Protein AF-A0A7S3X4Q6-F1 (afdb_monomer)

Mean predicted aligned error: 13.42 Å

Foldseek 3Di:
DDDDDDDDDDPPPPPPDPPPPPPPPPPDPPPFFKDFAALVQKDFPDDDPVQLVVQLVVVQVVCVVPDPDHRDCPDVVRCPDSDGFFTKIAGCDQDDGVVRNGRHRWIWTFHFAQDDPVPPDPSPPDDNGRTMTGTDDD

Secondary structure (DSSP, 8-state):
----------------PPP-------------EEEEE-GGGEEEEE--HHHHHHHHHHHHHHHHHH-SS---TT-TT----S--TT-EEEE-S---BTTBS--TT-EEEEEEE----SS--GGGS--S--EEEEEPP-

Radius of gyration: 27.62 Å; Cα contacts (8 Å, |Δi|>4): 198; chains: 1; bounding box: 41×80×83 Å

pLDDT: mean 76.18, std 21.0, range [36.94, 97.88]

Solvent-accessible surface area (backbone atoms only — not comparable to full-atom values): 8716 Å² total; per-residue (Å²): 134,92,85,85,89,88,81,88,78,87,79,80,79,77,79,77,73,77,82,83,78,78,83,67,84,67,72,71,83,72,84,56,52,74,38,70,32,34,70,86,30,45,41,86,73,48,76,56,70,66,42,50,50,53,49,50,52,51,48,40,56,50,35,61,74,76,39,102,55,84,69,54,82,76,38,103,76,25,80,79,56,96,64,49,47,64,26,28,30,31,26,72,32,90,39,67,43,94,92,36,77,58,40,47,77,39,44,27,33,28,71,42,58,64,54,72,82,85,71,83,48,89,56,53,69,82,57,83,41,35,35,28,31,37,29,60,84,133

Organism: Emiliania huxleyi (NCBI:txid2903)

Nearest PDB structures (foldseek):
  8yr5-assembly1_L  TM=4.582E-01  e=6.664E+00  Escherichia coli str. K-12 substr. MG1655
  8yr5-assembly1_H  TM=4.584E-01  e=8.066E+00  Escherichia coli str. K-12 substr. MG1655
  8yr5-assembly1_J  TM=4.586E-01  e=8.066E+00  Escherichia coli str. K-12 substr. MG1655
  8yr6-assembly1_A  TM=4.598E-01  e=8.595E+00  Escherichia coli str. K-12 substr. MG1655
  7nqh-assembly1_Af  TM=2.861E-01  e=4.269E+00  Sus scrofa

Sequence (138 aa):
PMLPIFALTSAFVLNAAPPLHCSGRGAAPTLRVKGYFASRDVRLVSRRAEDVAAFQERERIRWDVVYDEDYYAFHPKGLGLEFYPGDRVEVVGDVKVKEIENARGRTGVVTHYEFDDEYESCQTCSTACPVTVELDEA

Structure (mmCIF, N/CA/C/O backbone):
data_AF-A0A7S3X4Q6-F1
#
_entry.id   AF-A0A7S3X4Q6-F1
#
loop_
_atom_site.group_PDB
_atom_site.id
_atom_site.type_symbol
_atom_site.label_atom_id
_atom_site.label_alt_id
_atom_site.label_comp_id
_atom_site.label_asym_id
_atom_site.label_entity_id
_atom_site.label_seq_id
_atom_site.pdbx_PDB_ins_code
_atom_site.Cartn_x
_atom_site.Cartn_y
_atom_site.Cartn_z
_atom_site.occupancy
_atom_site.B_iso_or_equiv
_atom_site.auth_seq_id
_atom_site.auth_comp_id
_atom_site.auth_asym_id
_atom_site.auth_atom_id
_atom_site.pdbx_PDB_model_num
ATOM 1 N N . PRO A 1 1 ? -10.640 62.667 -65.822 1.00 41.69 1 PRO A N 1
ATOM 2 C CA . PRO A 1 1 ? -10.296 63.722 -64.841 1.00 41.69 1 PRO A CA 1
ATOM 3 C C . PRO A 1 1 ? -10.189 63.160 -63.409 1.00 41.69 1 PRO A C 1
ATOM 5 O O . PRO A 1 1 ? -11.183 62.718 -62.848 1.00 41.69 1 PRO A O 1
ATOM 8 N N . MET A 1 2 ? -8.945 63.114 -62.907 1.00 36.94 2 MET A N 1
ATOM 9 C CA . MET A 1 2 ? -8.479 63.331 -61.514 1.00 36.94 2 MET A CA 1
ATOM 10 C C . MET A 1 2 ? -9.562 63.847 -60.538 1.00 36.94 2 MET A C 1
ATOM 12 O O . MET A 1 2 ? -10.278 64.761 -60.931 1.00 36.94 2 MET A O 1
ATOM 16 N N . LEU A 1 3 ? -9.778 63.414 -59.284 1.00 43.56 3 LEU A N 1
ATOM 17 C CA . LEU A 1 3 ? -9.037 62.852 -58.116 1.00 43.56 3 LEU A CA 1
ATOM 18 C C . LEU A 1 3 ? -10.140 62.512 -57.037 1.00 43.56 3 LEU A C 1
ATOM 20 O O . LEU A 1 3 ? -11.304 62.756 -57.359 1.00 43.56 3 LEU A O 1
ATOM 24 N N . PRO A 1 4 ? -9.910 62.111 -55.754 1.00 48.50 4 PRO A N 1
ATOM 25 C CA . PRO A 1 4 ? -8.741 61.571 -55.046 1.00 48.50 4 PRO A CA 1
ATOM 26 C C . PRO A 1 4 ? -9.018 60.298 -54.189 1.00 48.50 4 PRO A C 1
ATOM 28 O O . PRO A 1 4 ? -10.138 59.831 -53.999 1.00 48.50 4 PRO A O 1
ATOM 31 N N . ILE A 1 5 ? -7.915 59.790 -53.637 1.00 53.19 5 ILE A N 1
ATOM 32 C CA . ILE A 1 5 ? -7.749 58.818 -52.546 1.00 53.19 5 ILE A CA 1
ATOM 33 C C . ILE A 1 5 ? -8.064 59.481 -51.187 1.00 53.19 5 ILE A C 1
ATOM 35 O O . ILE A 1 5 ? -7.760 60.659 -51.033 1.00 53.19 5 ILE A O 1
ATOM 39 N N . PHE A 1 6 ? -8.609 58.713 -50.228 1.00 39.03 6 PHE A N 1
ATOM 40 C CA . PHE A 1 6 ? -8.268 58.628 -48.783 1.00 39.03 6 PHE A CA 1
ATOM 41 C C . PHE A 1 6 ? -9.504 58.314 -47.922 1.00 39.03 6 PHE A C 1
ATOM 43 O O . PHE A 1 6 ? -10.391 59.147 -47.788 1.00 39.03 6 PHE A O 1
ATOM 50 N N . ALA A 1 7 ? -9.515 57.147 -47.270 1.00 42.75 7 ALA A N 1
ATOM 51 C CA . ALA A 1 7 ? -9.525 57.049 -45.805 1.00 42.75 7 ALA A CA 1
ATOM 52 C C . ALA A 1 7 ? -9.577 55.575 -45.373 1.00 42.75 7 ALA A C 1
ATOM 54 O O . ALA A 1 7 ? -10.513 54.841 -45.682 1.00 42.75 7 ALA A O 1
ATOM 55 N N . LEU A 1 8 ? -8.535 55.174 -44.643 1.00 49.09 8 LEU A N 1
ATOM 56 C CA . LEU A 1 8 ? -8.494 53.988 -43.802 1.00 49.09 8 LEU A CA 1
ATOM 57 C C . LEU A 1 8 ? -9.580 54.068 -42.724 1.00 49.09 8 LEU A C 1
ATOM 59 O O . LEU A 1 8 ? -9.667 55.084 -42.040 1.00 49.09 8 LEU A O 1
ATOM 63 N N . THR A 1 9 ? -10.215 52.938 -42.428 1.00 46.69 9 THR A N 1
ATOM 64 C CA . THR A 1 9 ? -10.469 52.530 -41.040 1.00 46.69 9 THR A CA 1
ATOM 65 C C . THR A 1 9 ? -10.340 51.012 -40.933 1.00 46.69 9 THR A C 1
ATOM 67 O O . THR A 1 9 ? -11.198 50.250 -41.369 1.00 46.69 9 THR A O 1
ATOM 70 N N . SER A 1 10 ? -9.225 50.563 -40.350 1.00 47.28 10 SER A N 1
A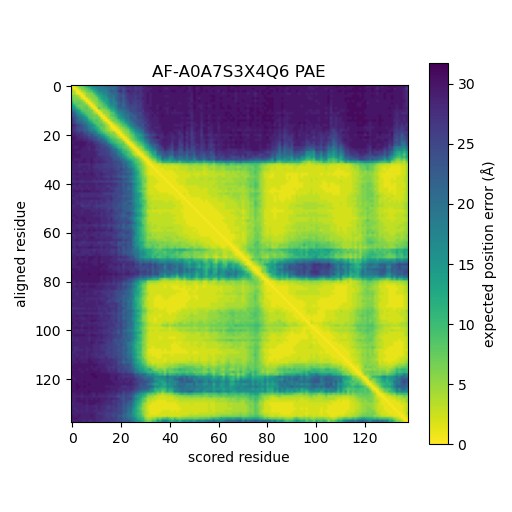TOM 71 C CA . SER A 1 10 ? -9.086 49.205 -39.825 1.00 47.28 10 SER A CA 1
ATOM 72 C C . SER A 1 10 ? -10.138 48.987 -38.743 1.00 47.28 10 SER A C 1
ATOM 74 O O . SER A 1 10 ? -10.022 49.536 -37.648 1.00 47.28 10 SER A O 1
ATOM 76 N N . ALA A 1 11 ? -11.144 48.164 -39.023 1.00 44.12 11 ALA A N 1
ATOM 77 C CA . ALA A 1 11 ? -11.966 47.569 -37.982 1.00 44.12 11 ALA A CA 1
ATOM 78 C C . ALA A 1 11 ? -11.208 46.359 -37.418 1.00 44.12 11 ALA A C 1
ATOM 80 O O . ALA A 1 11 ? -11.170 45.284 -38.014 1.00 44.12 11 ALA A O 1
ATOM 81 N N . PHE A 1 12 ? -10.550 46.568 -36.280 1.00 40.78 12 PHE A N 1
ATOM 82 C CA . PHE A 1 12 ? -9.968 45.512 -35.461 1.00 40.78 12 PHE A CA 1
ATOM 83 C C . PHE A 1 12 ? -11.129 44.700 -34.871 1.00 40.78 12 PHE A C 1
ATOM 85 O O . PHE A 1 12 ? -11.777 45.128 -33.917 1.00 40.78 12 PHE A O 1
ATOM 92 N N . VAL A 1 13 ? -11.446 43.549 -35.464 1.00 44.88 13 VAL A N 1
ATOM 93 C CA . VAL A 1 13 ? -12.380 42.599 -34.851 1.00 44.88 13 VAL A CA 1
ATOM 94 C C . VAL A 1 13 ? -11.626 41.910 -33.717 1.00 44.88 13 VAL A C 1
ATOM 96 O O . VAL A 1 13 ? -10.898 40.943 -33.935 1.00 44.88 13 VAL A O 1
ATOM 99 N N . LEU A 1 14 ? -11.765 42.435 -32.496 1.00 40.91 14 LEU A N 1
ATOM 100 C CA . LEU A 1 14 ? -11.452 41.677 -31.289 1.00 40.91 14 LEU A CA 1
ATOM 101 C C . LEU A 1 14 ? -12.424 40.495 -31.227 1.00 40.91 14 LEU A C 1
ATOM 103 O O . LEU A 1 14 ? -13.588 40.651 -30.863 1.00 40.91 14 LEU A O 1
ATOM 107 N N . ASN A 1 15 ? -11.939 39.308 -31.584 1.00 40.44 15 ASN A N 1
ATOM 108 C CA . ASN A 1 15 ? -12.589 38.060 -31.213 1.00 40.44 15 ASN A CA 1
ATOM 109 C C . ASN A 1 15 ? -12.498 37.944 -29.685 1.00 40.44 15 ASN A C 1
ATOM 111 O O . ASN A 1 15 ? -11.475 37.531 -29.139 1.00 40.44 15 ASN A O 1
ATOM 115 N N . ALA A 1 16 ? -13.544 38.381 -28.988 1.00 45.62 16 ALA A N 1
ATOM 116 C CA . ALA A 1 16 ? -13.708 38.100 -27.574 1.00 45.62 16 ALA A CA 1
ATOM 117 C C . ALA A 1 16 ? -13.913 36.587 -27.428 1.00 45.62 16 ALA A C 1
ATOM 119 O O . ALA A 1 16 ? -14.958 36.052 -27.798 1.00 45.62 16 ALA A O 1
ATOM 120 N N . ALA A 1 17 ? -12.888 35.891 -26.933 1.00 52.69 17 ALA A N 1
ATOM 121 C CA . ALA A 1 17 ? -13.027 34.509 -26.507 1.00 52.69 17 ALA A CA 1
ATOM 122 C C . ALA A 1 17 ? -14.146 34.428 -25.449 1.00 52.69 17 ALA A C 1
ATOM 124 O O . ALA A 1 17 ? -14.204 35.291 -24.565 1.00 52.69 17 ALA A O 1
ATOM 125 N N . PRO A 1 18 ? -15.050 33.436 -25.522 1.00 51.31 18 PRO A N 1
ATOM 126 C CA . PRO A 1 18 ? -16.089 33.282 -24.517 1.00 51.31 18 PRO A CA 1
ATOM 127 C C . PRO A 1 18 ? -15.443 33.050 -23.143 1.00 51.31 18 PRO A C 1
ATOM 129 O O . PRO A 1 18 ? -14.401 32.391 -23.063 1.00 51.31 18 PRO A O 1
ATOM 132 N N . PRO A 1 19 ? -16.032 33.568 -22.051 1.00 43.81 19 PRO A N 1
ATOM 133 C CA . PRO A 1 19 ? -15.507 33.320 -20.721 1.00 43.81 19 PRO A CA 1
ATOM 134 C C . PRO A 1 19 ? -15.555 31.815 -20.450 1.00 43.81 19 PRO A C 1
ATOM 136 O O . PRO A 1 19 ? -16.626 31.203 -20.465 1.00 43.81 19 PRO A O 1
ATOM 139 N N . LEU A 1 20 ? -14.380 31.227 -20.214 1.00 45.62 20 LEU A N 1
ATOM 140 C CA . LEU A 1 20 ? -14.230 29.876 -19.692 1.00 45.62 20 LEU A CA 1
ATOM 141 C C . LEU A 1 20 ? -15.025 29.784 -18.390 1.00 45.62 20 LEU A C 1
ATOM 143 O O . LEU A 1 20 ? -14.621 30.286 -17.342 1.00 45.62 20 LEU A O 1
ATOM 147 N N . HIS A 1 21 ? -16.192 29.156 -18.476 1.00 39.88 21 HIS A N 1
ATOM 148 C CA . HIS A 1 21 ? -16.970 28.759 -17.321 1.00 39.88 21 HIS A CA 1
ATOM 149 C C . HIS A 1 21 ? -16.225 27.592 -16.667 1.00 39.88 21 HIS A C 1
ATOM 151 O O . HIS A 1 21 ? -16.453 26.427 -16.987 1.00 39.88 21 HIS A O 1
ATOM 157 N N . CYS A 1 22 ? -15.299 27.896 -15.758 1.00 42.81 22 CYS A N 1
ATOM 158 C CA . CYS A 1 22 ? -14.711 26.902 -14.870 1.00 42.81 22 CYS A CA 1
ATOM 159 C C . CYS A 1 22 ? -15.777 26.453 -13.860 1.00 42.81 22 CYS A C 1
ATOM 161 O O . CYS A 1 22 ? -15.728 26.801 -12.686 1.00 42.81 22 CYS A O 1
ATOM 163 N N . SER A 1 23 ? -16.746 25.645 -14.299 1.00 50.56 23 SER A N 1
ATOM 164 C CA . SER A 1 23 ? -17.520 24.774 -13.405 1.00 50.56 23 SER A CA 1
ATOM 165 C C . SER A 1 23 ? -16.671 23.563 -13.019 1.00 50.56 23 SER A C 1
ATOM 167 O O . SER A 1 23 ? -17.044 22.413 -13.222 1.00 50.56 23 SER A O 1
ATOM 169 N N . GLY A 1 24 ? -15.495 23.834 -12.459 1.00 41.44 24 GLY A N 1
ATOM 170 C CA . GLY A 1 24 ? -14.741 22.859 -11.700 1.00 41.44 24 GLY A CA 1
ATOM 171 C C . GLY A 1 24 ? -15.217 22.949 -10.263 1.00 41.44 24 GLY A C 1
ATOM 172 O O . GLY A 1 24 ? -14.678 23.729 -9.485 1.00 41.44 24 GLY A O 1
ATOM 173 N N . ARG A 1 25 ? -16.206 22.133 -9.889 1.00 45.75 25 ARG A N 1
ATOM 174 C CA . ARG A 1 25 ? -16.321 21.671 -8.500 1.00 45.75 25 ARG A CA 1
ATOM 175 C C . ARG A 1 25 ? -15.101 20.789 -8.229 1.00 45.75 25 ARG A C 1
ATOM 177 O O . ARG A 1 25 ? -15.194 19.569 -8.194 1.00 45.75 25 ARG A O 1
ATOM 184 N N . GLY A 1 26 ? -13.934 21.416 -8.110 1.00 44.00 26 GLY A N 1
ATOM 185 C CA . GLY A 1 26 ? -12.813 20.823 -7.415 1.00 44.00 26 GLY A CA 1
ATOM 186 C C . GLY A 1 26 ? -13.246 20.766 -5.967 1.00 44.00 26 GLY A C 1
ATOM 187 O O . GLY A 1 26 ? -13.242 21.788 -5.284 1.00 44.00 26 GLY A O 1
ATOM 188 N N . ALA A 1 27 ? -13.720 19.599 -5.532 1.00 44.03 27 ALA A N 1
ATOM 189 C CA . ALA A 1 27 ? -13.760 19.305 -4.114 1.00 44.03 27 ALA A CA 1
ATOM 190 C C . ALA A 1 27 ? -12.376 19.677 -3.570 1.00 44.03 27 ALA A C 1
ATOM 192 O O . ALA A 1 27 ? -11.361 19.209 -4.094 1.00 44.03 27 ALA A O 1
ATOM 193 N N . ALA A 1 28 ? -12.333 20.590 -2.597 1.00 43.09 28 ALA A N 1
ATOM 194 C CA . ALA A 1 28 ? -11.115 20.817 -1.837 1.00 43.09 28 ALA A CA 1
ATOM 195 C C . ALA A 1 28 ? -10.605 19.442 -1.376 1.00 43.09 28 ALA A C 1
ATOM 197 O O . ALA A 1 28 ? -11.449 18.595 -1.068 1.00 43.09 28 ALA A O 1
ATOM 198 N N . PRO A 1 29 ? -9.286 19.176 -1.379 1.00 48.41 29 PRO A N 1
ATOM 199 C CA . PRO A 1 29 ? -8.768 17.902 -0.916 1.00 48.41 29 PRO A CA 1
ATOM 200 C C . PRO A 1 29 ? -9.213 17.710 0.532 1.00 48.41 29 PRO A C 1
ATOM 202 O O . PRO A 1 29 ? -8.670 18.299 1.462 1.00 48.41 29 PRO A O 1
ATOM 205 N N . THR A 1 30 ? -10.260 16.911 0.677 1.00 55.62 30 THR A N 1
ATOM 206 C CA . THR A 1 30 ? -10.692 16.232 1.885 1.00 55.62 30 THR A CA 1
ATOM 207 C C . THR A 1 30 ? -9.443 15.690 2.562 1.00 55.62 30 THR A C 1
ATOM 209 O O . THR A 1 30 ? -8.680 14.962 1.913 1.00 55.62 30 THR A O 1
ATOM 212 N N . LEU A 1 31 ? -9.156 16.135 3.789 1.00 57.31 31 LEU A N 1
ATOM 213 C CA . LEU A 1 31 ? -7.915 15.820 4.500 1.00 57.31 31 LEU A CA 1
ATOM 214 C C . LEU A 1 31 ? -7.909 14.322 4.823 1.00 57.31 31 LEU A C 1
ATOM 216 O O . LEU A 1 31 ? -8.356 13.89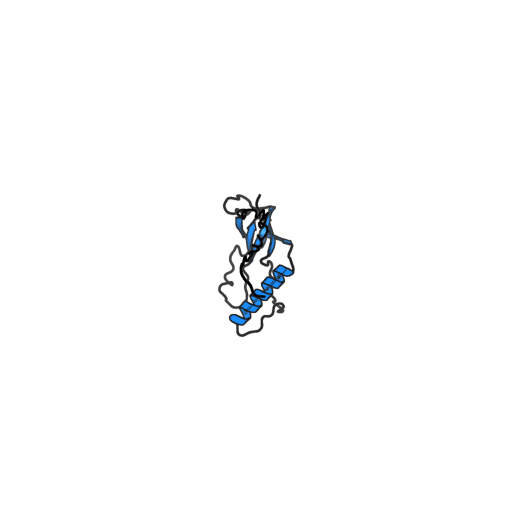4 5.884 1.00 57.31 31 LEU A O 1
ATOM 220 N N . ARG A 1 32 ? -7.403 13.511 3.889 1.00 82.81 32 ARG A N 1
ATOM 221 C CA . ARG A 1 32 ? -7.269 12.064 4.065 1.00 82.81 32 ARG A CA 1
ATOM 222 C C . ARG A 1 32 ? -6.319 11.781 5.226 1.00 82.81 32 ARG A C 1
ATOM 224 O O . ARG A 1 32 ? -5.222 12.341 5.317 1.00 82.81 32 ARG A O 1
ATOM 231 N N . VAL A 1 33 ? -6.730 10.895 6.128 1.00 91.56 33 VAL A N 1
ATOM 232 C CA . VAL A 1 33 ? -5.912 10.512 7.281 1.00 91.56 33 VAL A CA 1
ATOM 233 C C . VAL A 1 33 ? -4.941 9.416 6.854 1.00 91.56 33 VAL A C 1
ATOM 235 O O . VAL A 1 33 ? -5.335 8.284 6.589 1.00 91.56 33 VAL A O 1
ATOM 238 N N . LYS A 1 34 ? -3.650 9.752 6.805 1.00 94.75 34 LYS A N 1
ATOM 239 C CA . LYS A 1 34 ? -2.569 8.783 6.578 1.00 94.75 34 LYS A CA 1
ATOM 240 C C . LYS A 1 34 ? -2.317 7.934 7.830 1.00 94.75 34 LYS A C 1
ATOM 242 O O . LYS A 1 34 ? -2.045 8.500 8.894 1.00 94.75 34 LYS A O 1
ATOM 247 N N . GLY A 1 35 ? -2.369 6.611 7.684 1.00 94.56 35 GLY A N 1
ATOM 248 C CA . GLY A 1 35 ? -2.052 5.620 8.714 1.00 94.56 35 GLY A CA 1
ATOM 249 C C . GLY A 1 35 ? -1.013 4.595 8.249 1.00 94.56 35 GLY A C 1
ATOM 250 O O . GLY A 1 35 ? -0.807 4.413 7.048 1.00 94.56 35 GLY A O 1
ATOM 251 N N . TYR A 1 36 ? -0.373 3.941 9.218 1.00 95.31 36 TYR A N 1
ATOM 252 C CA . TYR A 1 36 ? 0.641 2.903 9.020 1.00 95.31 36 TYR A CA 1
ATOM 253 C C . TYR A 1 36 ? 0.143 1.611 9.661 1.00 95.31 36 TYR A C 1
ATOM 255 O O . TYR A 1 36 ? -0.251 1.623 10.828 1.00 95.31 36 TYR A O 1
ATOM 263 N N . PHE A 1 37 ? 0.148 0.521 8.904 1.00 95.75 37 PHE A N 1
ATOM 264 C CA . PHE A 1 37 ? -0.516 -0.728 9.261 1.00 95.75 37 PHE A CA 1
ATOM 265 C C . PHE A 1 37 ? 0.421 -1.913 9.057 1.00 95.75 37 PHE A C 1
ATOM 267 O O . PHE A 1 37 ? 1.209 -1.939 8.105 1.00 95.75 37 PHE A O 1
ATOM 274 N N . ALA A 1 38 ? 0.307 -2.919 9.925 1.00 95.38 38 ALA A N 1
ATOM 275 C CA . ALA A 1 38 ? 0.856 -4.230 9.615 1.00 95.38 38 ALA A CA 1
ATOM 276 C C . ALA A 1 38 ? 0.054 -4.852 8.462 1.00 95.38 38 ALA A C 1
ATOM 278 O O . ALA A 1 38 ? -1.151 -4.614 8.357 1.00 95.38 38 ALA A O 1
ATOM 279 N N . SER A 1 39 ? 0.673 -5.713 7.646 1.00 94.25 39 SER A N 1
ATOM 280 C CA . SER A 1 39 ? -0.036 -6.424 6.566 1.00 94.25 39 SER A CA 1
ATOM 281 C C . SER A 1 39 ? -1.306 -7.131 7.052 1.00 94.25 39 SER A C 1
ATOM 283 O O . SER A 1 39 ? -2.343 -7.074 6.405 1.00 94.25 39 SER A O 1
ATOM 285 N N . ARG A 1 40 ? -1.261 -7.731 8.250 1.00 95.44 40 ARG A N 1
ATOM 286 C CA . ARG A 1 40 ? -2.401 -8.439 8.860 1.00 95.44 40 ARG A CA 1
ATOM 287 C C . ARG A 1 40 ? -3.5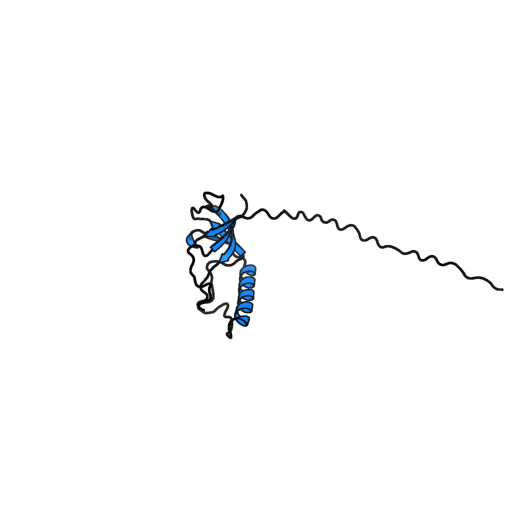77 -7.540 9.262 1.00 95.44 40 ARG A C 1
ATOM 289 O O . ARG A 1 40 ? -4.666 -8.053 9.500 1.00 95.44 40 ARG A O 1
ATOM 296 N N . ASP A 1 41 ? -3.353 -6.234 9.399 1.00 97.19 41 ASP A N 1
ATOM 297 C CA . ASP A 1 41 ? -4.374 -5.289 9.857 1.00 97.19 41 ASP A CA 1
ATOM 298 C C . ASP A 1 41 ? -5.214 -4.749 8.696 1.00 97.19 41 ASP A C 1
ATOM 300 O O . ASP A 1 41 ? -6.222 -4.081 8.933 1.00 97.19 41 ASP A O 1
ATOM 304 N N . VAL A 1 42 ? -4.832 -5.047 7.451 1.00 97.31 42 VAL A N 1
ATOM 305 C CA . VAL A 1 42 ? -5.492 -4.577 6.233 1.00 97.31 42 VAL A CA 1
ATOM 306 C C . VAL A 1 42 ? -5.833 -5.737 5.304 1.00 97.31 42 VAL A C 1
ATOM 308 O O . VAL A 1 42 ? -5.131 -6.738 5.220 1.00 97.31 42 VAL A O 1
ATOM 311 N N . ARG A 1 43 ? -6.939 -5.599 4.578 1.00 97.88 43 ARG A N 1
ATOM 312 C CA . ARG A 1 43 ? -7.403 -6.575 3.593 1.00 97.88 43 ARG A CA 1
ATOM 313 C C . ARG A 1 43 ? -7.600 -5.901 2.247 1.00 97.88 43 ARG A C 1
ATOM 315 O O . ARG A 1 43 ? -8.269 -4.873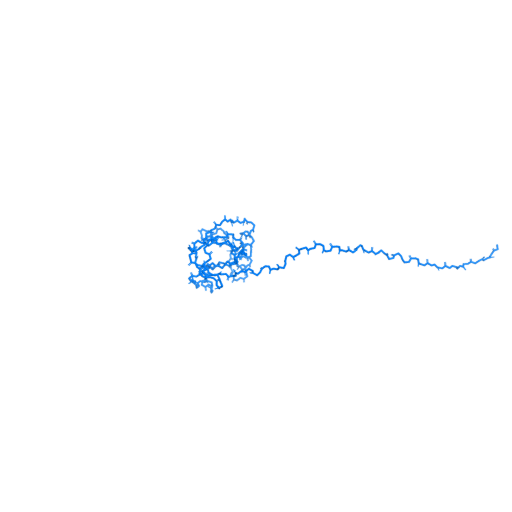 2.171 1.00 97.88 43 ARG A O 1
ATOM 322 N N . LEU A 1 44 ? -7.072 -6.507 1.185 1.00 97.62 44 LEU A N 1
ATOM 323 C CA . LEU A 1 44 ? -7.306 -6.059 -0.186 1.00 97.62 44 LEU A CA 1
ATOM 324 C C . LEU A 1 44 ? -8.799 -6.148 -0.537 1.00 97.62 44 LEU A C 1
ATOM 326 O O . LEU A 1 44 ? -9.411 -7.209 -0.434 1.00 97.62 44 LEU A O 1
ATOM 330 N N . VAL A 1 45 ? -9.364 -5.025 -0.972 1.00 97.44 45 VAL A N 1
ATOM 331 C CA . VAL A 1 45 ? -10.743 -4.906 -1.466 1.00 97.44 45 VAL A CA 1
ATOM 332 C C . VAL A 1 45 ? -10.755 -4.941 -2.988 1.00 97.44 45 VAL A C 1
ATOM 334 O O . VAL A 1 45 ? -11.540 -5.669 -3.590 1.00 97.44 45 VAL A O 1
ATOM 337 N N . SER A 1 46 ? -9.886 -4.157 -3.629 1.00 97.06 46 SER A N 1
ATOM 338 C CA . SER A 1 46 ? -9.775 -4.150 -5.087 1.00 97.06 46 SER A CA 1
ATOM 339 C C . SER A 1 46 ? -8.398 -3.697 -5.548 1.00 97.06 46 SER A C 1
ATOM 341 O O . SER A 1 46 ? -7.840 -2.758 -4.981 1.00 97.06 46 SER A O 1
ATOM 343 N N . ARG A 1 47 ? -7.928 -4.295 -6.643 1.00 96.06 47 ARG A N 1
ATOM 344 C CA . ARG A 1 47 ? -6.679 -3.964 -7.331 1.00 96.06 47 ARG A CA 1
ATOM 345 C C . ARG A 1 47 ? -6.971 -3.594 -8.776 1.00 96.06 47 ARG A C 1
ATOM 347 O O . ARG A 1 47 ? -7.710 -4.308 -9.455 1.00 96.06 47 ARG A O 1
ATOM 354 N N . ARG A 1 48 ? -6.391 -2.495 -9.253 1.00 94.25 48 ARG A N 1
ATOM 355 C CA . ARG A 1 48 ? -6.483 -2.088 -10.660 1.00 94.25 48 ARG A CA 1
ATOM 356 C C . ARG A 1 48 ? -5.223 -2.522 -11.391 1.00 94.25 48 ARG A C 1
ATOM 358 O O . ARG A 1 48 ? -4.119 -2.229 -10.946 1.00 94.25 48 ARG A O 1
ATOM 365 N N . ALA A 1 49 ? -5.389 -3.197 -12.525 1.00 92.56 49 ALA A N 1
ATOM 366 C CA . ALA A 1 49 ? -4.259 -3.654 -13.334 1.00 92.56 49 ALA A CA 1
ATOM 367 C C . ALA A 1 49 ? -3.389 -2.485 -13.833 1.00 92.56 49 ALA A C 1
ATOM 369 O O . ALA A 1 49 ? -2.174 -2.623 -13.922 1.00 92.56 49 ALA A O 1
ATOM 370 N N . GLU A 1 50 ? -4.008 -1.333 -14.103 1.00 92.56 50 GLU A N 1
ATOM 371 C CA . GLU A 1 50 ? -3.326 -0.111 -14.545 1.00 92.56 50 GLU A CA 1
ATOM 372 C C . GLU A 1 50 ? -2.359 0.433 -13.485 1.00 92.56 50 GLU A C 1
ATOM 374 O O . GLU A 1 50 ? -1.225 0.769 -13.817 1.00 92.56 50 GLU A O 1
ATOM 379 N N . ASP A 1 51 ? -2.764 0.450 -12.211 1.00 90.06 51 ASP A N 1
ATOM 380 C CA . ASP A 1 51 ? -1.924 0.941 -11.109 1.00 90.06 51 ASP A CA 1
ATOM 381 C C . ASP A 1 51 ? -0.722 0.012 -10.875 1.00 90.06 51 ASP A C 1
ATOM 383 O O . ASP A 1 51 ? 0.404 0.475 -10.679 1.00 90.06 51 ASP A O 1
ATOM 387 N N . VAL A 1 52 ? -0.934 -1.307 -10.982 1.00 90.62 52 VAL A N 1
ATOM 388 C CA . VAL A 1 52 ? 0.156 -2.293 -10.917 1.00 90.62 52 VAL A CA 1
ATOM 389 C C . VAL A 1 52 ? 1.117 -2.118 -12.089 1.00 90.62 52 VAL A C 1
ATOM 391 O O . VAL A 1 52 ? 2.324 -2.075 -11.878 1.00 90.62 52 VAL A O 1
ATOM 394 N N . ALA A 1 53 ? 0.610 -1.980 -13.316 1.00 90.00 53 ALA A N 1
ATOM 395 C CA . ALA A 1 53 ? 1.451 -1.775 -14.493 1.00 90.00 53 ALA A CA 1
ATOM 396 C C . ALA A 1 53 ? 2.265 -0.474 -14.392 1.00 90.00 53 ALA A C 1
ATOM 398 O O . ALA A 1 53 ? 3.457 -0.471 -14.692 1.00 90.00 53 ALA A O 1
ATOM 399 N N . ALA A 1 54 ? 1.653 0.610 -13.908 1.00 90.31 54 ALA A N 1
ATOM 400 C CA . ALA A 1 54 ? 2.337 1.880 -13.681 1.00 90.31 54 ALA A CA 1
ATOM 401 C C . ALA A 1 54 ? 3.420 1.777 -12.595 1.00 90.31 54 ALA A C 1
ATOM 403 O O . ALA A 1 54 ? 4.495 2.363 -12.740 1.00 90.31 54 ALA A O 1
ATOM 404 N N . 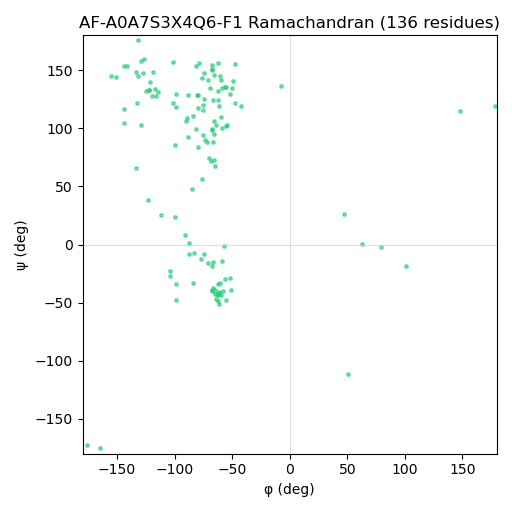PHE A 1 55 ? 3.166 1.024 -11.518 1.00 89.25 55 PHE A N 1
ATOM 405 C CA . PHE A 1 55 ? 4.175 0.724 -10.501 1.00 89.25 55 PHE A CA 1
ATOM 406 C C . PHE A 1 55 ? 5.357 -0.046 -11.099 1.00 89.25 55 PHE A C 1
ATOM 408 O O . PHE A 1 55 ? 6.498 0.372 -10.931 1.00 89.25 55 PHE A O 1
ATOM 415 N N . GLN A 1 56 ? 5.076 -1.130 -11.823 1.00 87.25 56 GLN A N 1
ATOM 416 C CA . GLN A 1 56 ? 6.091 -1.995 -12.428 1.00 87.25 56 GLN A CA 1
ATOM 417 C C . GLN A 1 56 ? 6.947 -1.230 -13.443 1.00 87.25 56 GLN A C 1
ATOM 419 O O . GLN A 1 56 ? 8.163 -1.371 -13.444 1.00 87.25 56 GLN A O 1
ATOM 424 N N . GLU A 1 57 ? 6.346 -0.362 -14.261 1.00 89.56 57 GLU A N 1
ATOM 425 C CA . GLU A 1 57 ? 7.102 0.461 -15.211 1.00 89.56 57 GLU A CA 1
ATOM 426 C C . GLU A 1 57 ? 7.988 1.493 -14.504 1.00 89.56 57 GLU A C 1
ATOM 428 O O . GLU A 1 57 ? 9.138 1.698 -14.890 1.00 89.56 57 GLU A O 1
ATOM 433 N N . ARG A 1 58 ? 7.493 2.122 -13.430 1.00 88.00 58 ARG A N 1
ATOM 434 C CA . ARG A 1 58 ? 8.315 3.033 -12.625 1.00 88.00 58 ARG A CA 1
ATOM 435 C C . ARG A 1 58 ? 9.496 2.302 -11.987 1.00 88.00 58 ARG A C 1
ATOM 437 O O . ARG A 1 58 ? 10.605 2.832 -12.006 1.00 88.00 58 ARG A O 1
ATOM 444 N N . GLU A 1 59 ? 9.268 1.112 -11.439 1.00 85.38 59 GLU A N 1
ATOM 445 C CA . GLU A 1 59 ? 10.332 0.296 -10.855 1.00 85.38 59 GLU A CA 1
ATOM 446 C C . GLU A 1 59 ? 11.317 -0.197 -11.915 1.00 85.38 59 GLU A C 1
ATOM 448 O O . GLU A 1 59 ? 12.515 -0.139 -11.671 1.00 85.38 59 GLU A O 1
ATOM 453 N N . ARG A 1 60 ? 10.853 -0.558 -13.117 1.00 86.62 60 ARG A N 1
ATOM 454 C CA . ARG A 1 60 ? 11.718 -0.883 -14.259 1.00 86.62 60 ARG A CA 1
ATOM 455 C C . ARG A 1 60 ? 12.683 0.254 -14.581 1.00 86.62 60 ARG A C 1
ATOM 457 O O . ARG A 1 60 ? 13.876 0.020 -14.737 1.00 86.62 60 ARG A O 1
ATOM 464 N N . ILE A 1 61 ? 12.168 1.482 -14.664 1.00 88.00 61 ILE A N 1
ATOM 465 C CA . ILE A 1 61 ? 12.977 2.679 -14.929 1.00 88.00 61 ILE A CA 1
ATOM 466 C C . ILE A 1 61 ? 13.951 2.945 -13.774 1.00 88.00 61 ILE A C 1
ATOM 468 O O . ILE A 1 61 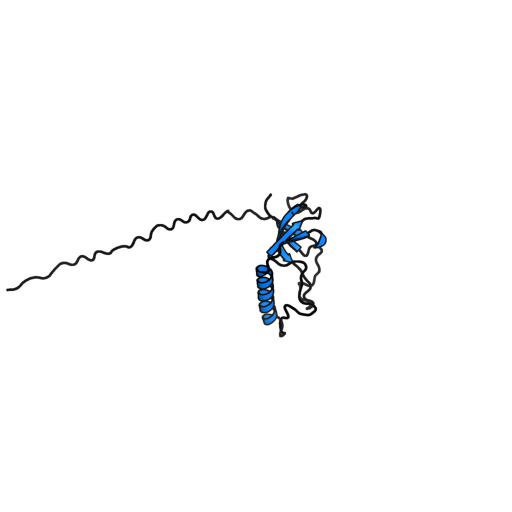? 15.109 3.264 -14.017 1.00 88.00 61 ILE A O 1
ATOM 472 N N . ARG A 1 62 ? 13.508 2.816 -12.514 1.00 85.69 62 ARG A N 1
ATOM 473 C CA . ARG A 1 62 ? 14.392 2.961 -11.345 1.00 85.69 62 ARG A CA 1
ATOM 474 C C . ARG A 1 62 ? 15.520 1.930 -11.379 1.00 85.69 62 ARG A C 1
ATOM 476 O O . ARG A 1 62 ? 16.659 2.283 -11.095 1.00 85.69 62 ARG A O 1
ATOM 483 N N . TRP A 1 63 ? 15.194 0.684 -11.709 1.00 84.56 63 TRP A N 1
ATOM 484 C CA . TRP A 1 63 ? 16.133 -0.429 -11.746 1.00 84.56 63 TRP A CA 1
ATOM 485 C C . TRP A 1 63 ? 17.234 -0.194 -12.776 1.00 84.56 63 TRP A C 1
ATOM 487 O O . TRP A 1 63 ? 18.397 -0.242 -12.407 1.00 84.56 63 TRP A O 1
ATOM 497 N N . ASP A 1 64 ? 16.863 0.186 -14.001 1.00 85.44 64 ASP A N 1
ATOM 498 C CA . ASP A 1 64 ? 17.782 0.520 -15.105 1.00 85.44 64 ASP A CA 1
ATOM 499 C C . ASP A 1 64 ? 18.784 1.636 -14.747 1.00 85.44 64 ASP A C 1
ATOM 501 O O . ASP A 1 64 ? 19.901 1.684 -15.250 1.00 85.44 64 ASP A O 1
ATOM 505 N N . VAL A 1 65 ? 18.397 2.548 -13.848 1.00 86.31 65 VAL A N 1
ATOM 506 C CA . VAL A 1 65 ? 19.261 3.647 -13.389 1.00 86.31 65 VAL A CA 1
ATOM 507 C C . VAL A 1 65 ? 20.194 3.228 -12.250 1.00 86.31 65 VAL A C 1
ATOM 509 O O . VAL A 1 65 ? 21.283 3.787 -12.114 1.00 86.31 65 VAL A O 1
ATOM 512 N N . VAL A 1 66 ? 19.752 2.316 -11.381 1.00 83.19 66 VAL A N 1
ATOM 513 C CA . VAL A 1 66 ? 20.438 1.992 -10.118 1.00 83.19 66 VAL A CA 1
ATOM 514 C C . VAL A 1 66 ? 21.296 0.733 -10.235 1.00 83.19 66 VAL A C 1
ATOM 516 O O . VAL A 1 66 ? 22.353 0.665 -9.608 1.00 83.19 66 VAL A O 1
ATOM 519 N N . TYR A 1 67 ? 20.865 -0.238 -11.034 1.00 78.19 67 TYR A N 1
ATOM 520 C CA . TYR A 1 67 ? 21.502 -1.538 -11.192 1.00 78.19 67 TYR A CA 1
ATOM 521 C C . TYR A 1 67 ? 21.889 -1.754 -12.657 1.00 78.19 67 TYR A C 1
ATOM 523 O O . TYR A 1 67 ? 21.127 -1.430 -13.561 1.00 78.19 67 TYR A O 1
ATOM 531 N N . ASP A 1 68 ? 23.064 -2.334 -12.895 1.00 80.75 68 ASP A N 1
ATOM 532 C CA . ASP A 1 68 ? 23.546 -2.699 -14.238 1.00 80.75 68 ASP A CA 1
ATOM 533 C C . ASP A 1 68 ? 22.995 -4.080 -14.655 1.00 80.75 68 ASP A C 1
ATOM 535 O O . ASP A 1 68 ? 23.733 -4.991 -15.027 1.00 80.75 68 ASP A O 1
ATOM 539 N N . GLU A 1 69 ? 21.687 -4.277 -14.468 1.00 76.38 69 GLU A N 1
ATOM 540 C CA . GLU A 1 69 ? 20.991 -5.555 -14.645 1.00 76.38 69 GLU A CA 1
ATOM 541 C C . GLU A 1 69 ? 19.583 -5.349 -15.221 1.00 76.38 69 GLU A C 1
ATOM 543 O O . GLU A 1 69 ? 18.939 -4.325 -14.993 1.00 76.38 69 GLU A O 1
ATOM 548 N N . ASP A 1 70 ? 19.064 -6.360 -15.922 1.00 78.19 70 ASP A N 1
ATOM 549 C CA . ASP A 1 70 ? 17.711 -6.320 -16.479 1.00 78.19 70 ASP A CA 1
ATOM 550 C C . ASP A 1 70 ? 16.637 -6.386 -15.381 1.00 78.19 70 ASP A C 1
ATOM 552 O O . ASP A 1 70 ? 16.663 -7.242 -14.494 1.00 78.19 70 ASP A O 1
ATOM 556 N N . TYR A 1 71 ? 15.617 -5.531 -15.487 1.00 72.06 71 TYR A N 1
ATOM 557 C CA . TYR A 1 71 ? 14.449 -5.599 -14.612 1.00 72.06 71 TYR A CA 1
ATOM 558 C C . TYR A 1 71 ? 13.525 -6.757 -14.996 1.00 72.06 71 TYR A C 1
ATOM 560 O O . TYR A 1 71 ? 12.863 -6.743 -16.040 1.00 72.06 71 TYR A O 1
ATOM 568 N N . TYR A 1 72 ? 13.385 -7.727 -14.101 1.00 69.56 72 TYR A N 1
ATOM 569 C CA . TYR A 1 72 ? 12.467 -8.845 -14.279 1.00 69.56 72 TYR A CA 1
ATOM 570 C C . TYR A 1 72 ? 11.162 -8.617 -13.503 1.00 69.56 72 TYR A C 1
ATOM 572 O O . TYR A 1 72 ? 10.977 -9.145 -12.407 1.00 69.56 72 TYR A O 1
ATOM 580 N N . ALA A 1 73 ? 10.205 -7.910 -14.120 1.00 57.25 73 ALA A N 1
ATOM 581 C CA . ALA A 1 73 ? 8.844 -7.715 -13.582 1.00 57.25 73 ALA A CA 1
ATOM 582 C C . ALA A 1 73 ? 8.154 -9.043 -13.182 1.00 57.25 73 ALA A C 1
ATOM 584 O O . ALA A 1 73 ? 7.335 -9.093 -12.266 1.00 57.25 73 ALA A O 1
ATOM 585 N N . PHE A 1 74 ? 8.528 -10.133 -13.867 1.00 49.97 74 PHE A N 1
ATOM 586 C CA . PHE A 1 74 ? 8.062 -11.506 -13.653 1.00 49.97 74 PHE A CA 1
ATOM 587 C C . PHE A 1 74 ? 9.219 -12.473 -13.375 1.00 49.97 74 PHE A C 1
ATOM 589 O O . PHE A 1 74 ? 9.213 -13.603 -13.868 1.00 49.97 74 PHE A O 1
ATOM 596 N N . HIS A 1 75 ? 10.238 -12.049 -12.621 1.00 48.31 75 HIS A N 1
ATOM 597 C CA . HIS A 1 75 ? 11.232 -12.984 -12.085 1.00 48.31 75 HIS A CA 1
ATOM 598 C C . HIS A 1 75 ? 10.495 -14.199 -11.449 1.00 48.31 75 HIS A C 1
ATOM 600 O O . HIS A 1 75 ? 9.346 -14.063 -11.022 1.00 48.31 75 HIS A O 1
ATOM 606 N N . PRO A 1 76 ? 11.075 -15.404 -11.317 1.00 43.78 76 PRO A N 1
ATOM 607 C CA . PRO A 1 76 ? 10.470 -16.452 -10.479 1.00 43.78 76 PRO A CA 1
ATOM 608 C C . PRO A 1 76 ? 10.292 -16.008 -9.009 1.00 43.78 76 PRO A C 1
ATOM 610 O O . PRO A 1 76 ? 9.540 -16.631 -8.264 1.00 43.78 76 PRO A O 1
ATOM 613 N N . LYS A 1 77 ? 10.945 -14.899 -8.625 1.00 47.88 77 LYS A N 1
ATOM 614 C CA . LYS A 1 77 ? 10.709 -14.093 -7.416 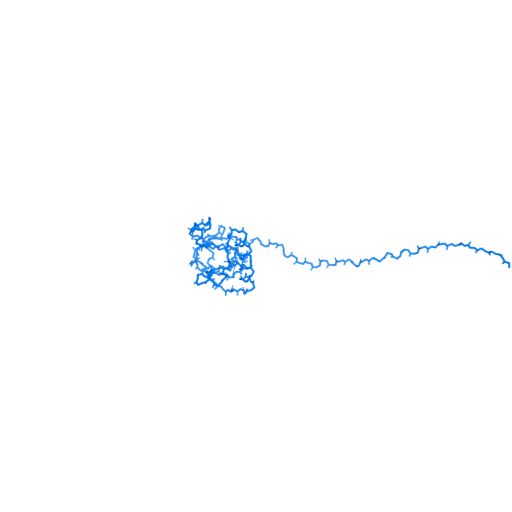1.00 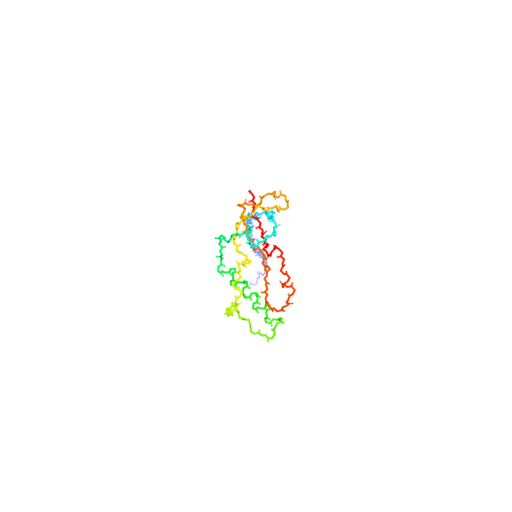47.88 77 LYS A CA 1
ATOM 615 C C . LYS A 1 77 ? 10.134 -12.699 -7.722 1.00 47.88 77 LYS A C 1
ATOM 617 O O . LYS A 1 77 ? 10.396 -11.744 -7.000 1.00 47.88 77 LYS A O 1
ATOM 622 N N . GLY A 1 78 ? 9.454 -12.558 -8.857 1.00 45.31 78 GLY A N 1
ATOM 623 C CA . GLY A 1 78 ? 8.859 -11.316 -9.330 1.00 45.31 78 GLY A CA 1
ATOM 624 C C . GLY A 1 78 ? 8.050 -10.769 -8.183 1.00 45.31 78 GLY A C 1
ATOM 625 O O . GLY A 1 78 ? 7.406 -11.561 -7.494 1.00 45.31 78 GLY A O 1
ATOM 626 N N . LEU A 1 79 ? 8.183 -9.470 -7.926 1.00 59.44 79 LEU A N 1
ATOM 627 C CA . LEU A 1 79 ? 7.621 -8.779 -6.773 1.00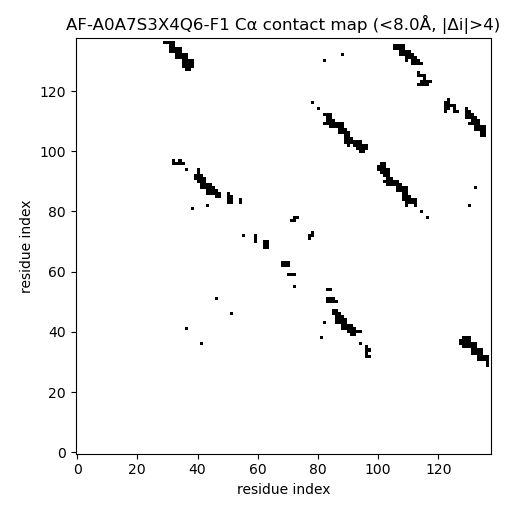 59.44 79 LEU A CA 1
ATOM 628 C C . LEU A 1 79 ? 6.090 -8.821 -6.868 1.00 59.44 79 LEU A C 1
ATOM 630 O O . LEU A 1 79 ? 5.436 -7.818 -7.145 1.00 59.44 79 LEU A O 1
ATOM 634 N N . GLY A 1 80 ? 5.506 -10.008 -6.726 1.00 69.31 80 GLY A N 1
ATOM 635 C CA . GLY A 1 80 ? 4.114 -10.297 -6.466 1.00 69.31 80 GLY A CA 1
ATOM 636 C C . GLY A 1 80 ? 3.877 -9.818 -5.057 1.00 69.31 80 GLY A C 1
ATOM 637 O O . GLY A 1 80 ? 3.820 -10.605 -4.116 1.00 69.31 80 GLY A O 1
ATOM 638 N N . LEU A 1 81 ? 3.865 -8.495 -4.934 1.00 82.31 81 LEU A N 1
ATOM 639 C CA . LEU A 1 81 ? 3.737 -7.817 -3.674 1.00 82.31 81 LEU A CA 1
ATOM 640 C C . LEU A 1 81 ? 2.357 -8.124 -3.124 1.00 82.31 81 LEU A C 1
ATOM 642 O O . LEU A 1 81 ? 1.360 -8.234 -3.854 1.00 82.31 81 LEU A O 1
ATOM 646 N N . GLU A 1 82 ? 2.308 -8.220 -1.805 1.00 88.06 82 GLU A N 1
ATOM 647 C CA . GLU A 1 82 ? 1.046 -8.318 -1.096 1.00 88.06 82 GLU A CA 1
ATOM 648 C C . GLU A 1 82 ? 0.169 -7.101 -1.425 1.00 88.06 82 GLU A C 1
ATOM 650 O O . GLU A 1 82 ? -1.014 -7.259 -1.736 1.00 88.06 82 GLU A O 1
ATOM 655 N N . PHE A 1 83 ? 0.783 -5.912 -1.500 1.00 92.38 83 PHE A N 1
ATOM 656 C CA . PHE A 1 83 ? 0.129 -4.652 -1.841 1.00 92.38 83 PHE A CA 1
ATOM 657 C C . PHE A 1 83 ? 0.911 -3.842 -2.879 1.00 92.38 83 PHE A C 1
ATOM 659 O O . PHE A 1 83 ? 2.139 -3.826 -2.888 1.00 92.38 83 PHE A O 1
ATOM 666 N N . TYR A 1 84 ? 0.180 -3.098 -3.706 1.00 93.12 84 TYR A N 1
ATOM 667 C CA . TYR A 1 84 ? 0.720 -2.077 -4.599 1.00 93.12 84 TYR A CA 1
ATOM 668 C C . TYR A 1 84 ? 0.130 -0.706 -4.256 1.00 93.12 84 TYR A C 1
ATOM 670 O O . TYR A 1 84 ? -1.034 -0.619 -3.854 1.00 93.12 84 TYR A O 1
ATOM 678 N N . PRO A 1 85 ? 0.879 0.392 -4.460 1.00 93.50 85 PRO A N 1
ATOM 679 C CA . PRO A 1 85 ? 0.293 1.726 -4.463 1.00 93.50 85 PRO A CA 1
ATOM 680 C C . PRO A 1 85 ? -0.904 1.798 -5.425 1.00 93.50 85 PRO A C 1
ATOM 682 O O . PRO A 1 85 ? -0.793 1.385 -6.576 1.00 93.50 85 PRO A O 1
ATOM 685 N N . GLY A 1 86 ? -2.039 2.309 -4.947 1.00 94.88 86 GLY A N 1
ATOM 686 C CA . GLY A 1 86 ? -3.319 2.319 -5.667 1.00 94.88 86 GLY A CA 1
ATOM 687 C C . GLY A 1 86 ? -4.301 1.224 -5.233 1.00 94.88 86 GLY A C 1
ATOM 688 O O . GLY A 1 86 ? -5.508 1.378 -5.439 1.00 94.88 86 GLY A O 1
ATOM 689 N N . ASP A 1 87 ? -3.836 0.165 -4.557 1.00 96.62 87 ASP A N 1
ATOM 690 C CA . ASP A 1 87 ? -4.725 -0.863 -4.009 1.00 96.62 87 ASP A CA 1
ATOM 691 C C . ASP A 1 87 ? -5.734 -0.252 -3.032 1.00 96.62 87 ASP A C 1
ATOM 693 O O . ASP A 1 87 ? -5.393 0.536 -2.145 1.00 96.62 87 ASP A O 1
ATOM 697 N N . ARG A 1 88 ? -7.000 -0.650 -3.171 1.00 97.62 88 ARG A N 1
ATOM 698 C CA . ARG A 1 88 ? -8.045 -0.312 -2.203 1.00 97.62 88 ARG A CA 1
ATOM 699 C C . ARG A 1 88 ? -8.061 -1.370 -1.125 1.00 97.62 88 ARG A C 1
ATOM 701 O O . ARG A 1 88 ? -8.175 -2.556 -1.435 1.00 97.62 88 ARG A O 1
ATOM 708 N N . VAL A 1 89 ? -8.005 -0.937 0.124 1.00 97.81 89 VAL A N 1
ATOM 709 C CA . VAL A 1 89 ? -7.959 -1.824 1.286 1.00 97.81 89 VAL A CA 1
ATOM 710 C C . VAL A 1 89 ? -9.009 -1.439 2.318 1.00 97.81 89 VAL A C 1
ATOM 712 O O . VAL A 1 89 ? -9.477 -0.301 2.355 1.00 97.81 89 VAL A O 1
ATOM 715 N N . GLU A 1 90 ? -9.365 -2.402 3.157 1.00 97.62 90 GLU A N 1
ATOM 716 C CA . GLU A 1 90 ? -10.182 -2.229 4.352 1.00 97.62 90 GLU A CA 1
ATOM 717 C C . GLU A 1 90 ? -9.346 -2.596 5.578 1.00 97.62 90 GLU A C 1
ATOM 719 O O . GLU A 1 90 ? -8.676 -3.630 5.590 1.00 97.62 90 GLU A O 1
ATOM 724 N N . VAL A 1 91 ? -9.389 -1.768 6.617 1.00 97.44 91 VAL A N 1
ATOM 725 C CA . VAL A 1 91 ? -8.743 -2.052 7.898 1.00 97.44 91 VAL A CA 1
ATOM 726 C C . VAL A 1 91 ? -9.579 -3.087 8.651 1.00 97.44 91 VAL A C 1
ATOM 728 O O . VAL A 1 91 ? -10.741 -2.849 8.974 1.00 97.44 91 VAL A O 1
ATOM 731 N N . VAL A 1 92 ? -8.995 -4.239 8.956 1.00 97.75 92 VAL A N 1
ATOM 732 C CA . VAL A 1 92 ? -9.647 -5.334 9.694 1.00 97.75 92 VAL A CA 1
ATOM 733 C C . VAL A 1 92 ? -9.180 -5.429 11.147 1.00 97.75 92 VAL A C 1
ATOM 735 O O . VAL A 1 92 ? -9.911 -5.967 11.981 1.00 97.75 92 VAL A O 1
ATOM 738 N N . GLY A 1 93 ? -7.991 -4.900 11.450 1.00 95.12 93 GLY A N 1
ATOM 739 C CA . GLY A 1 93 ? -7.428 -4.851 12.797 1.00 95.12 93 GLY A CA 1
ATOM 740 C C . GLY A 1 93 ? -7.978 -3.694 13.634 1.00 95.12 93 GLY A C 1
ATOM 741 O O . GLY A 1 93 ? -8.370 -2.653 13.106 1.00 95.12 93 GLY A O 1
ATOM 742 N N . ASP A 1 94 ? -7.973 -3.859 14.956 1.00 96.69 94 ASP A N 1
ATOM 743 C CA . ASP A 1 94 ? -8.300 -2.789 15.904 1.00 96.69 94 ASP A CA 1
ATOM 744 C C . ASP A 1 94 ? -7.079 -1.865 16.077 1.00 96.69 94 ASP A C 1
ATOM 746 O O . ASP A 1 94 ? -6.261 -2.043 16.980 1.00 96.69 94 ASP A O 1
ATOM 750 N N . VAL A 1 95 ? -6.927 -0.900 15.163 1.00 94.62 95 VAL A N 1
ATOM 751 C CA . VAL A 1 95 ? -5.755 -0.008 15.082 1.00 94.62 95 VAL A CA 1
ATOM 752 C C . VAL A 1 95 ? -6.159 1.441 15.340 1.00 94.62 95 VAL A C 1
ATOM 754 O O . VAL A 1 95 ? -7.050 1.973 14.677 1.00 94.62 95 VAL A O 1
ATOM 757 N N . LYS A 1 96 ? -5.467 2.110 16.268 1.00 94.69 96 LYS A N 1
ATOM 758 C CA . LYS A 1 96 ? -5.591 3.556 16.485 1.00 94.69 96 LYS A CA 1
ATOM 759 C C . LYS A 1 96 ? -4.763 4.320 15.453 1.00 94.69 96 LYS A C 1
ATOM 761 O O . LYS A 1 96 ? -3.566 4.079 15.319 1.00 94.69 96 LYS A O 1
ATOM 766 N N . VAL A 1 97 ? -5.373 5.284 14.767 1.00 92.69 97 VAL A N 1
ATOM 767 C CA . VAL A 1 97 ? -4.718 6.098 13.732 1.00 92.69 97 VAL A CA 1
ATOM 768 C C . VAL A 1 97 ? -4.959 7.575 14.009 1.00 92.69 97 VAL A C 1
ATOM 770 O O . VAL A 1 97 ? -6.027 8.104 13.714 1.00 92.69 97 VAL A O 1
ATOM 773 N N . LYS A 1 98 ? -3.946 8.267 14.545 1.00 90.12 98 LYS A N 1
ATOM 774 C CA . LYS A 1 98 ? -4.040 9.684 14.943 1.00 90.12 98 LYS A CA 1
ATOM 775 C C . LYS A 1 98 ? -5.268 9.930 15.843 1.00 90.12 98 LYS A C 1
ATOM 777 O O . LYS A 1 98 ? -5.289 9.444 16.969 1.00 90.12 98 LYS A O 1
ATOM 782 N N . GLU A 1 99 ? -6.266 10.659 15.340 1.00 89.75 99 GLU A N 1
ATOM 783 C CA . GLU A 1 99 ? -7.517 11.021 16.025 1.00 89.75 99 GLU A CA 1
ATOM 784 C C . GLU A 1 99 ? -8.597 9.923 15.950 1.00 89.75 99 GLU A C 1
ATOM 786 O O . GLU A 1 99 ? -9.636 10.020 16.596 1.00 89.75 99 GLU A O 1
ATOM 791 N N . ILE A 1 100 ? -8.365 8.860 15.175 1.00 90.69 100 ILE A N 1
ATOM 792 C CA . ILE A 1 100 ? -9.269 7.717 15.051 1.00 90.69 100 ILE A CA 1
ATOM 793 C C . ILE A 1 100 ? -8.877 6.679 16.106 1.00 90.69 100 ILE A C 1
ATOM 795 O O . ILE A 1 100 ? -7.876 5.984 15.944 1.00 90.69 100 ILE A O 1
ATOM 799 N N . GLU A 1 101 ? -9.670 6.547 17.172 1.00 93.31 101 GLU A N 1
ATOM 800 C CA . GLU A 1 101 ? -9.405 5.577 18.252 1.00 93.31 101 GLU A CA 1
ATOM 801 C C . GLU A 1 101 ? -9.438 4.117 17.771 1.00 93.31 101 GLU A C 1
ATOM 803 O O . GLU A 1 101 ? -8.664 3.296 18.257 1.00 93.31 101 GLU A O 1
ATOM 808 N N . ASN A 1 102 ? -10.292 3.798 16.792 1.00 95.00 102 ASN A N 1
ATOM 809 C CA . ASN A 1 102 ? -10.306 2.500 16.121 1.00 95.00 102 ASN A CA 1
ATOM 810 C C . ASN A 1 102 ? -10.654 2.665 14.633 1.00 95.00 102 ASN A C 1
ATOM 812 O O . ASN A 1 102 ? -11.745 3.120 14.285 1.00 95.00 102 ASN A O 1
ATOM 816 N N . ALA A 1 103 ? -9.709 2.311 13.763 1.00 94.88 103 ALA A N 1
ATOM 817 C CA . ALA A 1 103 ? -9.838 2.395 12.314 1.00 94.88 103 ALA A CA 1
ATOM 818 C C . ALA A 1 103 ? -10.459 1.143 11.675 1.00 94.88 103 ALA A C 1
ATOM 820 O O . ALA A 1 103 ? -10.613 1.108 10.459 1.00 94.88 103 ALA A O 1
ATOM 821 N N . ARG A 1 104 ? -10.840 0.123 12.448 1.00 96.88 104 ARG A N 1
ATOM 822 C CA . ARG A 1 104 ? -11.484 -1.084 11.921 1.00 96.88 104 ARG A CA 1
ATOM 823 C C . ARG A 1 104 ? -12.744 -0.760 11.112 1.00 96.88 104 ARG A C 1
ATOM 825 O O . ARG A 1 104 ? -13.576 0.044 11.524 1.00 96.88 104 ARG A O 1
ATOM 832 N N . GLY A 1 105 ? -12.883 -1.409 9.960 1.00 95.75 105 GLY A N 1
ATOM 833 C CA . GLY A 1 105 ? -13.956 -1.202 8.985 1.00 95.75 105 GLY A CA 1
ATOM 834 C C . GLY A 1 105 ? -13.766 0.024 8.088 1.00 95.75 105 GLY A C 1
ATOM 835 O O . GLY A 1 105 ? -14.586 0.264 7.205 1.00 95.75 105 GLY A O 1
ATOM 836 N N . ARG A 1 106 ? -12.705 0.819 8.282 1.00 95.38 106 ARG A N 1
ATOM 837 C CA . ARG A 1 106 ? -12.395 1.946 7.394 1.00 95.38 106 ARG A CA 1
ATOM 838 C C . ARG A 1 106 ? -11.779 1.452 6.096 1.00 95.38 106 ARG A C 1
ATOM 840 O O . ARG A 1 106 ? -10.960 0.535 6.102 1.00 95.38 106 ARG A O 1
ATOM 847 N N . THR A 1 107 ? -12.120 2.112 4.997 1.00 96.50 107 THR A N 1
ATOM 848 C CA . THR A 1 107 ? -11.494 1.884 3.695 1.00 96.50 107 THR A CA 1
ATOM 849 C C . THR A 1 107 ? -10.466 2.958 3.379 1.00 96.50 107 THR A C 1
ATOM 851 O O . THR A 1 107 ? -10.522 4.070 3.903 1.00 96.50 107 THR A O 1
ATOM 854 N N . GLY A 1 108 ? -9.520 2.628 2.508 1.00 95.81 108 GLY A N 1
ATOM 855 C CA . GLY A 1 108 ? -8.517 3.573 2.045 1.00 95.81 108 GLY A CA 1
ATOM 856 C C . GLY A 1 108 ? -7.774 3.096 0.808 1.00 95.81 108 GLY A C 1
ATOM 857 O O . GLY A 1 108 ? -8.102 2.063 0.216 1.00 95.81 108 GLY A O 1
ATOM 858 N N . VAL A 1 109 ? -6.777 3.880 0.410 1.00 97.12 109 VAL A N 1
ATOM 859 C CA . VAL A 1 109 ? -5.872 3.578 -0.705 1.00 97.12 109 VAL A CA 1
ATOM 860 C C . VAL A 1 109 ? -4.466 3.369 -0.162 1.00 97.12 109 VAL A C 1
ATOM 862 O O . VAL A 1 109 ? -3.970 4.200 0.602 1.00 97.12 109 VAL A O 1
ATOM 865 N N . VAL A 1 110 ? -3.806 2.289 -0.572 1.00 96.56 110 VAL A N 1
ATOM 866 C CA . VAL A 1 110 ? -2.380 2.087 -0.305 1.00 96.56 110 VAL A CA 1
ATOM 867 C C . VAL A 1 110 ? -1.594 3.146 -1.073 1.00 96.56 110 VAL A C 1
ATOM 869 O O . VAL A 1 110 ? -1.720 3.269 -2.288 1.00 96.56 110 VAL A O 1
ATOM 872 N N . THR A 1 111 ? -0.774 3.918 -0.370 1.00 95.12 111 THR A N 1
ATOM 873 C CA . THR A 1 111 ? 0.113 4.923 -0.983 1.00 95.12 111 THR A CA 1
ATOM 874 C C . THR A 1 111 ? 1.562 4.465 -1.022 1.00 95.12 111 THR A C 1
ATOM 876 O O . THR A 1 111 ? 2.315 4.878 -1.901 1.00 95.12 111 THR A O 1
ATOM 879 N N . HIS A 1 112 ? 1.949 3.592 -0.095 1.00 91.94 112 HIS A N 1
ATOM 880 C CA . HIS A 1 112 ? 3.275 3.000 -0.036 1.00 91.94 112 HIS A CA 1
ATOM 881 C C . HIS A 1 112 ? 3.194 1.610 0.597 1.00 91.94 112 HIS A C 1
ATOM 883 O O . HIS A 1 112 ? 2.399 1.391 1.514 1.00 91.94 112 HIS A O 1
ATOM 889 N N . TYR A 1 113 ? 4.017 0.695 0.096 1.00 90.25 113 TYR A N 1
ATOM 890 C CA . TYR A 1 113 ? 4.242 -0.617 0.679 1.00 90.25 113 TYR A CA 1
ATOM 891 C C . TYR A 1 113 ? 5.747 -0.846 0.717 1.00 90.25 113 TYR A C 1
ATOM 893 O O . TYR A 1 113 ? 6.405 -0.741 -0.318 1.00 90.25 113 TYR A O 1
ATOM 901 N N . GLU A 1 114 ? 6.271 -1.088 1.910 1.00 86.12 114 GLU A N 1
ATOM 902 C CA . GLU A 1 114 ? 7.663 -1.469 2.107 1.00 86.12 114 GLU A CA 1
ATOM 903 C C . GLU A 1 114 ? 7.811 -2.960 1.800 1.00 86.12 114 GLU A C 1
ATOM 905 O O . GLU A 1 114 ? 7.061 -3.789 2.322 1.00 86.12 114 GLU A O 1
ATOM 910 N N . PHE A 1 115 ? 8.770 -3.300 0.946 1.00 80.56 115 PHE A N 1
ATOM 911 C CA . PHE A 1 115 ? 9.075 -4.674 0.580 1.00 80.56 115 PHE A CA 1
ATOM 912 C C . PHE A 1 115 ? 10.583 -4.853 0.447 1.00 80.56 115 PHE A C 1
ATOM 914 O O . PHE A 1 115 ? 11.317 -3.908 0.163 1.00 80.56 115 PHE A O 1
ATOM 921 N N . ASP A 1 116 ? 11.022 -6.085 0.662 1.00 75.44 116 ASP A N 1
ATOM 922 C CA . ASP A 1 116 ? 12.403 -6.488 0.460 1.00 75.44 116 ASP A CA 1
ATOM 923 C C . ASP A 1 116 ? 12.639 -6.721 -1.039 1.00 75.44 116 ASP A C 1
ATOM 925 O O . ASP A 1 116 ? 11.986 -7.574 -1.647 1.00 75.44 116 ASP A O 1
ATOM 929 N N . ASP A 1 117 ? 13.530 -5.930 -1.637 1.00 71.12 117 ASP A N 1
ATOM 930 C CA . ASP A 1 117 ? 13.964 -6.093 -3.025 1.00 71.12 117 ASP A CA 1
ATOM 931 C C . ASP A 1 117 ? 15.202 -6.997 -3.173 1.00 71.12 117 ASP A C 1
ATOM 933 O O . ASP A 1 117 ? 15.723 -7.129 -4.273 1.00 71.12 117 ASP A O 1
ATOM 937 N N . GLU A 1 118 ? 15.642 -7.649 -2.092 1.00 68.88 118 GLU A N 1
ATOM 938 C CA . GLU A 1 118 ? 16.792 -8.556 -1.952 1.00 68.88 118 GLU A CA 1
ATOM 939 C C . GLU A 1 118 ? 18.173 -7.923 -2.224 1.00 68.88 118 GLU A C 1
ATOM 941 O O . GLU A 1 118 ? 19.191 -8.599 -2.082 1.00 68.88 118 GLU A O 1
ATOM 946 N N . TYR A 1 119 ? 18.245 -6.627 -2.554 1.00 63.41 119 TYR A N 1
ATOM 947 C CA . TYR A 1 119 ? 19.491 -5.936 -2.929 1.00 63.41 119 TYR A CA 1
ATOM 948 C C . TYR A 1 119 ? 20.125 -5.114 -1.797 1.00 63.41 119 TYR A C 1
ATOM 950 O O . TYR A 1 119 ? 20.866 -4.167 -2.065 1.00 63.41 119 TYR A O 1
ATOM 958 N N . GLU A 1 120 ? 19.832 -5.442 -0.531 1.00 59.12 120 GLU A N 1
ATOM 959 C CA . GLU A 1 120 ? 20.279 -4.680 0.655 1.00 59.12 120 GLU A CA 1
ATOM 960 C C . GLU A 1 120 ? 20.053 -3.159 0.503 1.00 59.12 120 GLU A C 1
ATOM 962 O O . GLU A 1 120 ? 20.749 -2.329 1.094 1.00 59.12 120 GLU A O 1
ATOM 967 N N . SER A 1 121 ? 19.068 -2.761 -0.311 1.00 57.34 121 SER A N 1
ATOM 968 C CA . SER A 1 121 ? 18.673 -1.366 -0.424 1.00 57.34 121 SER A CA 1
ATOM 969 C C . SER A 1 121 ? 18.050 -0.963 0.910 1.00 57.34 121 SER A C 1
ATOM 971 O O . SER A 1 121 ? 17.449 -1.798 1.582 1.00 57.34 121 SER A O 1
ATOM 973 N N . CYS A 1 122 ? 18.133 0.300 1.335 1.00 52.84 122 CYS A N 1
ATOM 974 C CA . CYS A 1 122 ? 17.553 0.744 2.614 1.00 52.84 122 CYS A CA 1
ATOM 975 C C . CYS A 1 122 ? 16.028 0.474 2.773 1.00 52.84 122 CYS A C 1
ATOM 977 O O . CYS A 1 122 ? 15.473 0.811 3.816 1.00 52.84 122 CYS A O 1
ATOM 979 N N . GLN A 1 123 ? 15.352 -0.108 1.770 1.00 53.50 123 GLN A N 1
ATOM 980 C CA . GLN A 1 123 ? 13.989 -0.651 1.841 1.00 53.50 123 GLN A CA 1
ATOM 981 C C . GLN A 1 123 ? 13.900 -2.028 2.545 1.00 53.50 123 GLN A C 1
ATOM 983 O O . GLN A 1 123 ? 12.811 -2.436 2.933 1.00 53.50 123 GLN A O 1
ATOM 988 N N . THR A 1 124 ? 15.028 -2.709 2.795 1.00 52.88 124 THR A N 1
ATOM 989 C CA . THR A 1 124 ? 15.120 -4.018 3.493 1.00 52.88 124 THR A CA 1
ATOM 990 C C . THR A 1 124 ? 14.907 -3.967 5.008 1.00 52.88 124 THR A C 1
ATOM 992 O O . THR A 1 124 ? 14.806 -5.007 5.663 1.00 52.88 124 THR A O 1
ATOM 995 N N . CYS A 1 125 ? 14.820 -2.782 5.615 1.00 57.84 125 CYS A N 1
ATOM 996 C CA . CYS A 1 125 ? 14.516 -2.667 7.039 1.00 57.84 125 CYS A CA 1
ATOM 997 C C . CYS A 1 125 ? 13.033 -2.986 7.280 1.00 57.84 125 CYS A C 1
ATOM 999 O O . CYS A 1 125 ? 12.204 -2.084 7.252 1.00 57.84 125 CYS A O 1
ATOM 1001 N N . SER A 1 126 ? 12.696 -4.257 7.534 1.00 64.31 126 SER A N 1
ATOM 1002 C CA . SER A 1 126 ? 11.323 -4.698 7.813 1.00 64.31 126 SER A CA 1
ATOM 1003 C C . SER A 1 126 ? 10.714 -3.911 8.979 1.00 64.31 126 SER A C 1
ATOM 1005 O O . SER A 1 126 ? 11.019 -4.174 10.150 1.00 64.31 126 SER A O 1
ATOM 1007 N N . THR A 1 127 ? 9.853 -2.939 8.690 1.00 79.50 127 THR A N 1
ATOM 1008 C CA . THR A 1 127 ? 9.116 -2.245 9.742 1.00 79.50 127 THR A CA 1
ATOM 1009 C C . THR A 1 127 ? 7.945 -3.107 10.203 1.00 79.50 127 THR A C 1
ATOM 1011 O O . THR A 1 127 ? 7.444 -3.971 9.484 1.00 79.50 127 THR A O 1
ATOM 1014 N N . ALA A 1 128 ? 7.472 -2.878 11.430 1.00 87.06 128 ALA A N 1
ATOM 1015 C CA . ALA A 1 128 ? 6.270 -3.552 11.923 1.00 87.06 128 ALA A CA 1
ATOM 1016 C C . ALA A 1 128 ? 4.994 -3.120 11.169 1.00 87.06 128 ALA A C 1
ATOM 1018 O O . ALA A 1 128 ? 3.966 -3.787 11.282 1.00 87.06 128 ALA A O 1
ATOM 1019 N N . CYS A 1 129 ? 5.061 -2.015 10.416 1.00 91.81 129 CYS A N 1
ATOM 1020 C CA . CYS A 1 129 ? 3.928 -1.395 9.740 1.00 91.81 129 CYS A CA 1
ATOM 1021 C C . CYS A 1 129 ? 4.273 -1.035 8.279 1.00 91.81 129 CYS A C 1
ATOM 1023 O O . CYS A 1 129 ? 4.289 0.154 7.945 1.00 91.81 129 CYS A O 1
ATOM 1025 N N . PRO A 1 130 ? 4.528 -2.030 7.406 1.00 91.81 130 PRO A N 1
ATOM 1026 C CA . PRO A 1 130 ? 5.014 -1.797 6.046 1.00 91.81 130 PRO A CA 1
ATOM 1027 C C . PRO A 1 130 ? 3.954 -1.195 5.116 1.00 91.81 130 PRO A C 1
ATOM 1029 O O . PRO A 1 130 ? 4.287 -0.693 4.045 1.00 91.81 130 PRO A O 1
ATOM 1032 N N . VAL A 1 131 ? 2.666 -1.240 5.485 1.00 94.69 131 VAL A N 1
ATOM 1033 C CA . VAL A 1 131 ? 1.576 -0.750 4.634 1.00 94.69 131 VAL A CA 1
ATOM 1034 C C . VAL A 1 131 ? 1.170 0.652 5.059 1.00 94.69 131 VAL A C 1
ATOM 1036 O O . VAL A 1 131 ? 0.666 0.879 6.158 1.00 94.69 131 VAL A O 1
ATOM 1039 N N . THR A 1 132 ? 1.321 1.608 4.152 1.00 95.62 132 THR A N 1
ATOM 1040 C CA . THR A 1 132 ? 0.856 2.977 4.350 1.00 95.62 132 THR A CA 1
ATOM 1041 C C . THR A 1 132 ? -0.446 3.201 3.595 1.00 95.62 132 THR A C 1
ATOM 1043 O O . THR A 1 132 ? -0.488 3.087 2.368 1.00 95.62 132 THR A O 1
ATOM 1046 N N . VAL A 1 133 ? -1.501 3.588 4.310 1.00 96.62 133 VAL A N 1
ATOM 1047 C CA . VAL A 1 133 ? -2.844 3.775 3.744 1.00 96.62 133 VAL A CA 1
ATOM 1048 C C . VAL A 1 133 ? -3.327 5.196 3.998 1.00 96.62 133 VAL A C 1
ATOM 1050 O O . VAL A 1 133 ? -3.247 5.705 5.116 1.00 96.62 133 VAL A O 1
ATOM 1053 N N . GLU A 1 134 ? -3.860 5.835 2.963 1.00 96.44 134 GLU A N 1
ATOM 1054 C CA . GLU A 1 134 ? -4.694 7.024 3.110 1.00 96.44 134 GLU A CA 1
ATOM 1055 C C . GLU A 1 134 ? -6.151 6.597 3.267 1.00 96.44 134 GLU A C 1
ATOM 1057 O O . GLU A 1 134 ? -6.767 6.102 2.319 1.00 96.44 134 GLU A O 1
ATOM 1062 N N . LEU A 1 135 ? -6.683 6.763 4.478 1.00 95.88 135 LEU A N 1
ATOM 1063 C CA . LEU A 1 135 ? -8.065 6.427 4.798 1.00 95.88 135 LEU A CA 1
ATOM 1064 C C . LEU A 1 135 ? -9.026 7.419 4.138 1.00 95.88 135 LEU A C 1
ATOM 1066 O O . LEU A 1 135 ? -8.751 8.622 4.067 1.00 95.88 135 LEU A O 1
ATOM 1070 N N . ASP A 1 136 ? -10.155 6.900 3.663 1.00 93.00 136 ASP A N 1
ATOM 1071 C CA . ASP A 1 136 ? -11.263 7.722 3.196 1.00 93.00 136 ASP A CA 1
ATOM 1072 C C . ASP A 1 136 ? -11.898 8.471 4.382 1.00 93.00 136 ASP A C 1
ATOM 1074 O O . ASP A 1 136 ? -11.811 8.044 5.540 1.00 93.00 136 ASP A O 1
ATOM 1078 N N . GLU A 1 137 ? -12.533 9.607 4.095 1.00 84.19 137 GLU A N 1
ATOM 1079 C CA . GLU A 1 137 ? -13.278 10.351 5.112 1.00 84.19 137 GLU A CA 1
ATOM 1080 C C . GLU A 1 137 ? -14.456 9.536 5.671 1.00 84.19 137 GLU A C 1
ATOM 1082 O O . GLU A 1 137 ? -14.935 8.583 5.053 1.00 84.19 137 GLU A O 1
ATOM 1087 N N . ALA A 1 138 ? -14.874 9.897 6.887 1.00 66.56 138 ALA A N 1
ATOM 1088 C CA . ALA A 1 138 ? -15.986 9.276 7.603 1.00 66.56 138 ALA A CA 1
ATOM 1089 C C . ALA A 1 138 ? -17.359 9.682 7.089 1.00 66.56 138 ALA A C 1
ATOM 1091 O O . ALA A 1 138 ? -17.534 10.880 6.789 1.00 66.56 138 ALA A O 1
#